Protein AF-A0A941GHP3-F1 (afdb_monomer_lite)

InterPro domains:
  IPR027379 Cardiolipin synthase N-terminal [PF13396] (54-96)

Foldseek 3Di:
DDDPPVPDVVVVVVVVVVVVVVVVVVVVVPDPPVVVVPPDPCVVVVVVVVVQVVLLVVLLVCLVPDPAWPDDSVVLNVQSVPVRSVSSVCCVVHGDDDD

Organism: Niallia circulans (NCBI:txid1397)

Structure (mmCIF, N/CA/C/O backbone):
data_AF-A0A941GHP3-F1
#
_entry.id   AF-A0A941GHP3-F1
#
loop_
_atom_site.group_PDB
_atom_site.id
_atom_site.type_symbol
_atom_site.label_atom_id
_atom_site.label_alt_id
_atom_site.label_comp_id
_atom_site.label_asym_id
_atom_site.label_entity_id
_atom_site.label_seq_id
_atom_site.pdbx_PDB_ins_code
_atom_site.Cartn_x
_atom_site.Cartn_y
_atom_site.Cartn_z
_atom_site.occupancy
_atom_site.B_iso_or_equiv
_atom_site.auth_seq_id
_atom_site.auth_comp_id
_atom_site.auth_asym_id
_atom_site.auth_atom_id
_atom_site.pdbx_PDB_model_num
ATOM 1 N N . MET A 1 1 ? 7.953 4.012 -81.368 1.00 46.25 1 MET A N 1
ATOM 2 C CA . MET A 1 1 ? 8.386 2.610 -81.192 1.00 46.25 1 MET A CA 1
ATOM 3 C C . MET A 1 1 ? 8.568 2.378 -79.697 1.00 46.25 1 MET A C 1
ATOM 5 O O . MET A 1 1 ? 9.535 2.867 -79.131 1.00 46.25 1 MET A O 1
ATOM 9 N N . GLY A 1 2 ? 7.553 1.822 -79.027 1.00 52.47 2 GLY A N 1
ATOM 10 C CA . GLY A 1 2 ? 7.521 1.700 -77.565 1.00 52.47 2 GLY A CA 1
ATOM 11 C C . GLY A 1 2 ? 8.450 0.588 -77.094 1.00 52.47 2 GLY A C 1
ATOM 12 O O . GLY A 1 2 ? 8.276 -0.565 -77.479 1.00 52.47 2 GLY A O 1
ATOM 13 N N . ILE A 1 3 ? 9.453 0.940 -76.298 1.00 59.16 3 ILE A N 1
ATOM 14 C CA . ILE A 1 3 ? 10.437 -0.013 -75.790 1.00 59.16 3 ILE A CA 1
ATOM 15 C C . ILE A 1 3 ? 9.782 -0.764 -74.628 1.00 59.16 3 ILE A C 1
ATOM 17 O O . ILE A 1 3 ? 9.569 -0.204 -73.555 1.00 59.16 3 ILE A O 1
ATOM 21 N N . ASN A 1 4 ? 9.400 -2.021 -74.859 1.00 57.59 4 ASN A N 1
ATOM 22 C CA . ASN A 1 4 ? 8.865 -2.902 -73.823 1.00 57.59 4 ASN A CA 1
ATOM 23 C C . ASN A 1 4 ? 10.008 -3.274 -72.861 1.00 57.59 4 ASN A C 1
ATOM 25 O O . ASN A 1 4 ? 10.757 -4.221 -73.088 1.00 57.59 4 ASN A O 1
ATOM 29 N N . PHE A 1 5 ? 10.173 -2.491 -71.793 1.00 58.03 5 PHE A N 1
ATOM 30 C CA . PHE A 1 5 ? 11.257 -2.636 -70.809 1.00 58.03 5 PHE A CA 1
ATOM 31 C C . PHE A 1 5 ? 11.139 -3.911 -69.939 1.00 58.03 5 PHE A C 1
ATOM 33 O O . PHE A 1 5 ? 12.050 -4.235 -69.179 1.00 58.03 5 PHE A O 1
ATOM 40 N N . SER A 1 6 ? 10.048 -4.673 -70.097 1.00 58.22 6 SER A N 1
ATOM 41 C CA . SER A 1 6 ? 9.737 -5.911 -69.365 1.00 58.22 6 SER A CA 1
ATOM 42 C C . SER A 1 6 ? 10.705 -7.078 -69.624 1.00 58.22 6 SER A C 1
ATOM 44 O O . SER A 1 6 ? 10.691 -8.036 -68.856 1.00 58.22 6 SER A O 1
ATOM 46 N N . SER A 1 7 ? 11.520 -7.033 -70.682 1.00 58.22 7 SER A N 1
ATOM 47 C CA . SER A 1 7 ? 12.347 -8.177 -71.114 1.00 58.22 7 SER A CA 1
ATOM 48 C C . SER A 1 7 ? 13.839 -8.026 -70.802 1.00 58.22 7 SER A C 1
ATOM 50 O O . SER A 1 7 ? 14.637 -8.868 -71.210 1.00 58.22 7 SER A O 1
ATOM 52 N N . THR A 1 8 ? 14.251 -6.943 -70.131 1.00 64.75 8 THR A N 1
ATOM 53 C CA . THR A 1 8 ? 15.677 -6.682 -69.891 1.00 64.75 8 THR A CA 1
ATOM 54 C C . THR A 1 8 ? 16.156 -7.360 -68.596 1.00 64.75 8 THR A C 1
ATOM 56 O O . THR A 1 8 ? 15.632 -7.068 -67.518 1.00 64.75 8 THR A O 1
ATOM 59 N N . PRO A 1 9 ? 17.174 -8.243 -68.645 1.00 71.31 9 PRO A N 1
ATOM 60 C CA . PRO A 1 9 ? 17.645 -8.998 -67.473 1.00 71.31 9 PRO A CA 1
ATOM 61 C C . PRO A 1 9 ? 18.188 -8.096 -66.350 1.00 71.31 9 PRO A C 1
ATOM 63 O O . PRO A 1 9 ? 18.182 -8.466 -65.178 1.00 71.31 9 PRO A O 1
ATOM 66 N N . PHE A 1 10 ? 18.599 -6.874 -66.692 1.00 78.62 10 PHE A N 1
ATOM 67 C CA . PHE A 1 10 ? 19.091 -5.876 -65.748 1.00 78.62 10 PHE A CA 1
ATOM 68 C C . PHE A 1 10 ? 18.010 -5.375 -64.772 1.00 78.62 10 PHE A C 1
ATOM 70 O O . PHE A 1 10 ? 18.292 -5.176 -63.590 1.00 78.62 10 PHE A O 1
ATOM 77 N N . TYR A 1 11 ? 16.757 -5.230 -65.224 1.00 76.88 11 TYR A N 1
ATOM 78 C CA . TYR A 1 11 ? 15.651 -4.814 -64.352 1.00 76.88 11 TYR A CA 1
ATOM 79 C C . TYR A 1 11 ? 15.359 -5.853 -63.262 1.00 76.88 11 TYR A C 1
ATOM 81 O O . TYR A 1 11 ? 15.047 -5.492 -62.124 1.00 76.88 11 TYR A O 1
ATOM 89 N N . TYR A 1 12 ? 15.524 -7.139 -63.587 1.00 79.56 12 TYR A N 1
ATOM 90 C CA . TYR A 1 12 ? 15.348 -8.236 -62.638 1.00 79.56 12 TYR A CA 1
ATOM 91 C C . TYR A 1 12 ? 16.402 -8.179 -61.524 1.00 79.56 12 TYR A C 1
ATOM 93 O O . TYR A 1 12 ? 16.079 -8.298 -60.347 1.00 79.56 12 TYR A O 1
ATOM 101 N N . LEU A 1 13 ? 17.661 -7.889 -61.867 1.00 83.44 13 LEU A N 1
ATOM 102 C CA . LEU A 1 13 ? 18.724 -7.704 -60.873 1.00 83.44 13 LEU A CA 1
ATOM 103 C C . LEU A 1 13 ? 18.448 -6.511 -59.948 1.00 83.44 13 LEU A C 1
ATOM 105 O O . LEU A 1 13 ? 18.619 -6.625 -58.734 1.00 83.44 13 LEU A O 1
ATOM 109 N N . LEU A 1 14 ? 17.965 -5.392 -60.495 1.00 83.62 14 LEU A N 1
ATOM 110 C CA . LEU A 1 14 ? 17.642 -4.200 -59.709 1.00 83.62 14 LEU A CA 1
ATOM 111 C C . LEU A 1 14 ? 16.454 -4.430 -58.760 1.00 83.62 14 LEU A C 1
ATOM 113 O O . LEU A 1 14 ? 16.490 -3.985 -57.612 1.00 83.62 14 LEU A O 1
ATOM 117 N N . THR A 1 15 ? 15.415 -5.140 -59.207 1.00 83.69 15 THR A N 1
ATOM 118 C CA . THR A 1 15 ? 14.250 -5.476 -58.371 1.00 83.69 15 THR A CA 1
ATOM 119 C C . THR A 1 15 ? 14.597 -6.488 -57.283 1.00 83.69 15 THR A C 1
ATOM 121 O O . THR A 1 15 ? 14.215 -6.271 -56.132 1.00 83.69 15 THR A O 1
ATOM 124 N N . ILE A 1 16 ? 15.375 -7.533 -57.589 1.00 84.25 16 ILE A N 1
ATOM 125 C CA . ILE A 1 16 ? 15.875 -8.487 -56.585 1.00 84.25 16 ILE A CA 1
ATOM 126 C C . ILE A 1 16 ? 16.783 -7.783 -55.565 1.00 84.25 16 ILE A C 1
ATOM 128 O O . ILE A 1 16 ? 16.624 -7.992 -54.361 1.00 84.25 16 ILE A O 1
ATOM 132 N N . TYR A 1 17 ? 17.666 -6.883 -56.010 1.00 86.56 17 TYR A N 1
ATOM 133 C CA . TYR A 1 17 ? 18.495 -6.063 -55.122 1.00 86.56 17 TYR A CA 1
ATOM 134 C C . TYR A 1 17 ? 17.647 -5.149 -54.222 1.00 86.56 17 TYR A C 1
ATOM 136 O O . TYR A 1 17 ? 17.843 -5.111 -53.005 1.00 86.56 17 TYR A O 1
ATOM 144 N N . TYR A 1 18 ? 16.656 -4.455 -54.791 1.00 85.81 18 TYR A N 1
ATOM 145 C CA . TYR A 1 18 ? 15.741 -3.590 -54.044 1.00 85.81 18 TYR A CA 1
ATOM 146 C C . TYR A 1 18 ? 14.920 -4.373 -53.003 1.00 85.81 18 TYR A C 1
ATOM 148 O O . TYR A 1 18 ? 14.766 -3.926 -51.862 1.00 85.81 18 TYR A O 1
ATOM 156 N N . LEU A 1 19 ? 14.429 -5.563 -53.361 1.00 84.75 19 LEU A N 1
ATOM 157 C CA . LEU A 1 19 ? 13.698 -6.458 -52.459 1.00 84.75 19 LEU A CA 1
ATOM 158 C C . LEU A 1 19 ? 14.592 -6.978 -51.326 1.00 84.75 19 LEU A C 1
ATOM 160 O O . LEU A 1 19 ? 14.173 -6.942 -50.167 1.00 84.75 19 LEU A O 1
ATOM 164 N N . ALA A 1 20 ? 15.831 -7.380 -51.625 1.00 81.75 20 ALA A N 1
ATOM 165 C CA . ALA A 1 20 ? 16.805 -7.813 -50.622 1.00 81.75 20 ALA A CA 1
ATOM 166 C C . ALA A 1 20 ? 17.167 -6.682 -49.638 1.00 81.75 20 ALA A C 1
ATOM 168 O O . ALA A 1 20 ? 17.199 -6.896 -48.421 1.00 81.75 20 ALA A O 1
ATOM 169 N N . ALA A 1 21 ? 17.350 -5.453 -50.135 1.00 82.06 21 ALA A N 1
ATOM 170 C CA . ALA A 1 21 ? 17.600 -4.275 -49.303 1.00 82.06 21 ALA A CA 1
ATOM 171 C C . ALA A 1 21 ? 16.402 -3.942 -48.390 1.00 82.06 21 ALA A C 1
ATOM 173 O O . ALA A 1 21 ? 16.572 -3.639 -47.203 1.00 82.06 21 ALA A O 1
ATOM 174 N N . LYS A 1 22 ? 15.173 -4.051 -48.911 1.00 78.19 22 LYS A N 1
ATOM 175 C CA . LYS A 1 22 ? 13.934 -3.824 -48.148 1.00 78.19 22 LYS A CA 1
ATOM 176 C C . LYS A 1 22 ? 13.687 -4.916 -47.098 1.00 78.19 22 LYS A C 1
ATOM 178 O O . LYS A 1 22 ? 13.218 -4.601 -46.003 1.00 78.19 22 LYS A O 1
ATOM 183 N N . ALA A 1 23 ? 14.043 -6.167 -47.393 1.00 71.00 23 ALA A N 1
ATOM 184 C CA . ALA A 1 23 ? 13.933 -7.293 -46.465 1.00 71.00 23 ALA A CA 1
ATOM 185 C C . ALA A 1 23 ? 14.873 -7.146 -45.253 1.00 71.00 23 ALA A C 1
ATOM 187 O O . ALA A 1 23 ? 14.422 -7.304 -44.116 1.00 71.00 23 ALA A O 1
ATOM 188 N N . LYS A 1 24 ? 16.133 -6.726 -45.462 1.00 68.31 24 LYS A N 1
ATOM 189 C CA . LYS A 1 24 ? 17.080 -6.416 -44.366 1.00 68.31 24 LYS A CA 1
ATOM 190 C C . LYS A 1 24 ? 16.543 -5.327 -43.432 1.00 68.31 24 LYS A C 1
ATOM 192 O O . LYS A 1 24 ? 16.613 -5.459 -42.213 1.00 68.31 24 LYS A O 1
ATOM 197 N N . LYS A 1 25 ? 15.958 -4.269 -44.005 1.00 63.06 25 LYS A N 1
ATOM 198 C CA . LYS A 1 25 ? 15.416 -3.131 -43.245 1.00 63.06 25 LYS A CA 1
ATOM 199 C C . LYS A 1 25 ? 14.183 -3.500 -42.412 1.00 63.06 25 LYS A C 1
ATOM 201 O O . LYS A 1 25 ? 13.944 -2.888 -41.378 1.00 63.06 25 LYS A O 1
ATOM 206 N N . LYS A 1 26 ? 13.407 -4.498 -42.849 1.00 63.97 26 LYS A N 1
ATOM 207 C CA . LYS A 1 26 ? 12.251 -5.019 -42.106 1.00 63.97 26 LYS A CA 1
ATOM 208 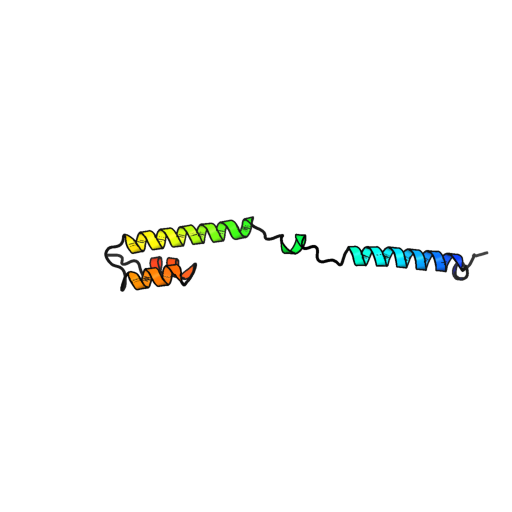C C . LYS A 1 26 ? 12.676 -5.909 -40.931 1.00 63.97 26 LYS A C 1
ATOM 210 O O . LYS A 1 26 ? 12.052 -5.821 -39.882 1.00 63.97 26 LYS A O 1
ATOM 215 N N . SER A 1 27 ? 13.754 -6.686 -41.077 1.00 64.12 27 SER A N 1
ATOM 216 C CA . SER A 1 27 ? 14.325 -7.489 -39.982 1.00 64.12 27 SER A CA 1
ATOM 217 C C . SER A 1 27 ? 14.913 -6.613 -38.871 1.00 64.12 27 SER A C 1
ATOM 219 O O . SER A 1 27 ? 14.671 -6.884 -37.706 1.00 64.12 27 SER A O 1
ATOM 221 N N . ALA A 1 28 ? 15.580 -5.508 -39.224 1.00 63.41 28 ALA A N 1
ATOM 222 C CA . ALA A 1 28 ? 16.104 -4.534 -38.256 1.00 63.41 28 ALA A CA 1
ATOM 223 C C . ALA A 1 28 ? 15.018 -3.670 -37.575 1.00 63.41 28 ALA A C 1
ATOM 225 O O . ALA A 1 28 ? 15.319 -2.886 -36.686 1.00 63.41 28 ALA A O 1
ATOM 226 N N . LYS A 1 29 ? 13.757 -3.770 -38.022 1.00 64.12 29 LYS A N 1
ATOM 227 C CA . LYS A 1 29 ? 12.602 -3.067 -37.438 1.00 64.12 29 LYS A CA 1
ATOM 228 C C . LYS A 1 29 ? 11.668 -4.016 -36.668 1.00 64.12 29 LYS A 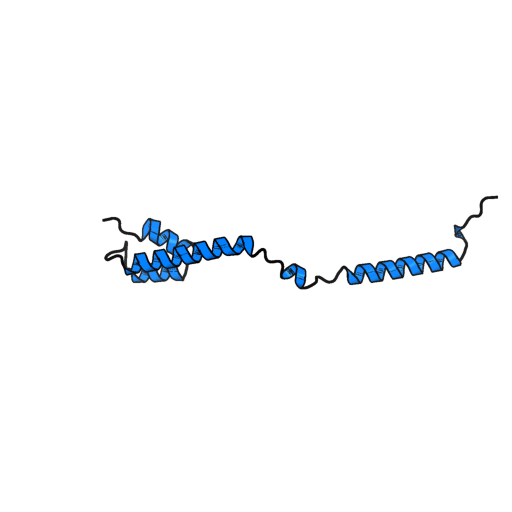C 1
ATOM 230 O O . LYS A 1 29 ? 10.665 -3.572 -36.127 1.00 64.12 29 LYS A O 1
ATOM 235 N N . GLY A 1 30 ? 11.960 -5.319 -36.682 1.00 63.97 30 GLY A N 1
ATOM 236 C CA . GLY A 1 30 ? 11.166 -6.375 -36.049 1.00 63.97 30 GLY A CA 1
ATOM 237 C C . GLY A 1 30 ? 11.796 -6.940 -34.778 1.00 63.97 30 GLY A C 1
ATOM 238 O O . GLY A 1 30 ? 11.384 -8.003 -34.328 1.00 63.97 30 GLY A O 1
ATOM 239 N N . GLU A 1 31 ? 12.798 -6.268 -34.221 1.00 61.31 31 GLU A N 1
ATOM 240 C CA . GLU A 1 31 ? 13.298 -6.565 -32.885 1.00 61.31 31 GLU A CA 1
ATOM 241 C C . GLU A 1 31 ? 12.460 -5.742 -31.910 1.00 61.31 31 GLU A C 1
ATOM 243 O O . GLU A 1 31 ? 12.401 -4.520 -32.017 1.00 61.31 31 GLU A O 1
ATOM 248 N N . ILE A 1 32 ? 11.755 -6.413 -31.000 1.00 66.31 32 ILE A N 1
ATOM 249 C CA . ILE A 1 32 ? 11.132 -5.756 -29.852 1.00 66.31 32 ILE A CA 1
ATOM 250 C C . ILE A 1 32 ? 12.303 -5.258 -29.005 1.00 66.31 32 ILE A C 1
ATOM 252 O O . ILE A 1 32 ? 12.882 -6.014 -28.223 1.00 66.31 32 ILE A O 1
ATOM 256 N N . THR A 1 33 ? 12.730 -4.022 -29.247 1.00 72.56 33 THR A N 1
ATOM 257 C CA . THR A 1 33 ? 13.817 -3.399 -28.504 1.00 72.56 33 THR A CA 1
ATOM 258 C C . THR A 1 33 ? 13.370 -3.305 -27.050 1.00 72.56 33 THR A C 1
ATOM 260 O O . THR A 1 33 ? 12.264 -2.845 -26.764 1.00 72.56 33 THR A O 1
ATOM 263 N N . LEU A 1 34 ? 14.210 -3.756 -26.119 1.00 66.44 34 LEU A N 1
ATOM 264 C CA . LEU A 1 34 ? 13.913 -3.829 -24.682 1.00 66.44 34 LEU A CA 1
ATOM 265 C C . LEU A 1 34 ? 13.475 -2.460 -24.114 1.00 66.44 34 LEU A C 1
ATOM 267 O O . LEU A 1 34 ? 12.769 -2.390 -23.111 1.00 66.44 34 LEU A O 1
ATOM 271 N N . GLU A 1 35 ? 13.836 -1.389 -24.820 1.00 67.56 35 GLU A N 1
ATOM 272 C CA . GLU A 1 35 ? 13.451 0.003 -24.586 1.00 67.56 35 GLU A CA 1
ATOM 273 C C . GLU A 1 35 ? 11.927 0.244 -24.630 1.00 67.56 35 GLU A C 1
ATOM 275 O O . GLU A 1 35 ? 11.428 1.090 -23.891 1.00 67.56 35 GLU A O 1
ATOM 280 N N . GLU A 1 36 ? 11.160 -0.485 -25.458 1.00 64.81 36 GLU A N 1
ATOM 281 C CA . GLU A 1 36 ? 9.695 -0.315 -25.536 1.00 64.81 36 GLU A CA 1
ATOM 282 C C . GLU A 1 36 ? 8.970 -0.977 -24.356 1.00 64.81 36 GLU A C 1
ATOM 284 O O . GLU A 1 36 ? 7.953 -0.468 -23.886 1.00 64.81 36 GLU A O 1
ATOM 289 N N . LEU A 1 37 ? 9.518 -2.074 -23.822 1.00 67.44 37 LEU A N 1
ATOM 290 C CA . LEU A 1 37 ? 8.973 -2.750 -22.638 1.00 67.44 37 LEU A CA 1
ATOM 291 C C . LEU A 1 37 ? 9.250 -1.967 -21.347 1.00 67.44 37 LEU A C 1
ATOM 293 O O . LEU A 1 37 ? 8.488 -2.064 -20.386 1.00 67.44 37 LEU A O 1
ATOM 297 N N . LEU A 1 38 ? 10.328 -1.180 -21.327 1.00 71.50 38 LEU A N 1
ATOM 298 C CA . LEU A 1 38 ? 10.720 -0.350 -20.187 1.00 71.50 38 LEU A CA 1
ATOM 299 C C . LEU A 1 38 ? 10.066 1.036 -20.184 1.00 71.50 38 LEU A C 1
ATOM 301 O O . LEU A 1 38 ? 10.249 1.782 -19.220 1.00 71.50 38 LEU A O 1
ATOM 305 N N . HIS A 1 39 ? 9.255 1.371 -21.193 1.00 75.75 39 HIS A N 1
ATOM 306 C CA . HIS A 1 39 ? 8.473 2.608 -21.219 1.00 75.75 39 HIS A CA 1
ATOM 307 C C . HIS A 1 39 ? 7.253 2.514 -20.283 1.00 75.75 39 HIS A C 1
ATOM 309 O O . HIS A 1 39 ? 6.094 2.674 -20.667 1.00 75.75 39 HIS A O 1
ATOM 315 N N . VAL A 1 40 ? 7.517 2.252 -19.006 1.00 80.25 40 VAL A N 1
ATOM 316 C CA . VAL A 1 40 ? 6.532 2.352 -17.939 1.00 80.25 40 VAL A CA 1
ATOM 317 C C . VAL A 1 40 ? 6.320 3.833 -17.637 1.00 80.25 40 VAL A C 1
ATOM 319 O O . VAL A 1 40 ? 7.243 4.550 -17.254 1.00 80.25 40 VAL A O 1
ATOM 322 N N . ASN A 1 41 ? 5.081 4.296 -17.795 1.00 83.69 41 ASN A N 1
ATOM 323 C CA . ASN A 1 41 ? 4.686 5.678 -17.530 1.00 83.69 41 ASN A CA 1
ATOM 324 C C . ASN A 1 41 ? 4.711 5.967 -16.022 1.00 83.69 41 ASN A C 1
ATOM 326 O O . ASN A 1 41 ? 3.683 5.923 -15.340 1.00 83.69 41 ASN A O 1
ATOM 330 N N . TRP A 1 42 ? 5.896 6.275 -15.492 1.00 87.44 42 TRP A N 1
ATOM 331 C CA . TRP A 1 42 ? 6.109 6.524 -14.064 1.00 87.44 42 TRP A CA 1
ATOM 332 C C . TRP A 1 42 ? 5.235 7.663 -13.527 1.00 87.44 42 TRP A C 1
ATOM 334 O O . TRP A 1 42 ? 4.796 7.612 -12.382 1.00 87.44 42 TRP A O 1
ATOM 344 N N . SER A 1 43 ? 4.895 8.643 -14.372 1.00 89.81 43 SER A N 1
ATOM 345 C CA . SER A 1 43 ? 3.974 9.738 -14.042 1.00 89.81 43 SER A CA 1
ATOM 346 C C . SER A 1 43 ? 2.563 9.276 -13.659 1.00 89.81 43 SER A C 1
ATOM 348 O O . SER A 1 43 ? 1.898 9.972 -12.899 1.00 89.81 43 SER A O 1
ATOM 350 N N . LEU A 1 44 ? 2.102 8.116 -14.143 1.00 88.44 44 LEU A N 1
ATOM 351 C CA . LEU A 1 44 ? 0.790 7.556 -13.788 1.00 88.44 44 LEU A CA 1
ATOM 352 C C . LEU A 1 44 ? 0.850 6.689 -12.524 1.00 88.44 44 LEU A C 1
ATOM 354 O O . LEU A 1 44 ? -0.084 6.684 -11.726 1.00 88.44 44 LEU A O 1
ATOM 358 N N . ILE A 1 45 ? 1.954 5.969 -12.321 1.00 90.88 45 ILE A N 1
ATOM 359 C CA . ILE A 1 45 ? 2.108 5.018 -11.210 1.00 90.88 45 ILE A CA 1
ATOM 360 C C . ILE A 1 45 ? 2.541 5.723 -9.922 1.00 90.88 45 ILE A C 1
ATOM 362 O O . ILE A 1 45 ? 2.063 5.382 -8.841 1.00 90.88 45 ILE A O 1
ATOM 366 N N . ALA A 1 46 ? 3.404 6.737 -10.025 1.00 92.00 46 ALA A N 1
ATOM 367 C CA . ALA A 1 46 ? 3.877 7.516 -8.886 1.00 92.00 46 ALA A CA 1
ATOM 368 C C . ALA A 1 46 ? 2.741 8.038 -7.979 1.00 92.00 46 ALA A C 1
ATOM 370 O O . ALA A 1 46 ? 2.803 7.768 -6.779 1.00 92.00 46 ALA A O 1
ATOM 371 N N . PRO A 1 47 ? 1.684 8.714 -8.480 1.00 92.69 47 PRO A N 1
ATOM 372 C CA . PRO A 1 47 ? 0.617 9.219 -7.614 1.00 92.69 47 PRO A CA 1
ATOM 373 C C . PRO A 1 47 ? -0.169 8.102 -6.918 1.00 92.69 47 PRO A C 1
ATOM 375 O O . PRO A 1 47 ? -0.522 8.256 -5.750 1.00 92.69 47 PRO A O 1
ATOM 378 N N . ILE A 1 48 ? -0.401 6.964 -7.587 1.00 93.00 48 ILE A N 1
ATOM 379 C CA . ILE A 1 48 ? -1.107 5.822 -6.988 1.00 93.00 48 ILE A CA 1
ATOM 380 C C . ILE A 1 48 ? -0.296 5.221 -5.836 1.00 93.00 48 ILE A C 1
ATOM 382 O O . ILE A 1 48 ? -0.849 4.926 -4.776 1.00 93.00 48 ILE A O 1
ATOM 386 N N . LEU A 1 49 ? 1.024 5.094 -6.015 1.00 93.12 49 LEU A N 1
ATOM 387 C CA . LEU A 1 49 ? 1.918 4.587 -4.979 1.00 93.12 49 LEU A CA 1
ATOM 388 C C . LEU A 1 49 ? 2.000 5.564 -3.810 1.00 93.12 49 LEU A C 1
ATOM 390 O O . LEU A 1 49 ? 1.851 5.148 -2.665 1.00 93.12 49 LEU A O 1
ATOM 394 N N . ILE A 1 50 ? 2.178 6.858 -4.080 1.00 95.38 50 ILE A N 1
ATOM 395 C CA . ILE A 1 50 ? 2.232 7.893 -3.040 1.00 95.38 50 ILE A CA 1
ATOM 396 C C . ILE A 1 50 ? 0.941 7.892 -2.216 1.00 95.38 50 ILE A C 1
ATOM 398 O O . ILE A 1 50 ? 1.005 7.869 -0.986 1.00 95.38 50 ILE A O 1
ATOM 402 N N . LEU A 1 51 ? -0.223 7.849 -2.871 1.00 94.44 51 LEU A N 1
ATOM 403 C CA . LEU A 1 51 ? -1.513 7.767 -2.189 1.00 94.44 51 LEU A CA 1
ATOM 404 C C . LEU A 1 51 ? -1.603 6.504 -1.324 1.00 94.44 51 LEU A C 1
ATOM 406 O O . LEU A 1 51 ? -1.990 6.592 -0.160 1.00 94.44 51 LEU A O 1
ATOM 410 N N . GLN A 1 52 ? -1.195 5.353 -1.863 1.00 94.00 52 GLN A N 1
ATOM 411 C CA . GLN A 1 52 ? -1.188 4.088 -1.132 1.00 94.00 52 GLN A CA 1
ATOM 412 C C . GLN A 1 52 ? -0.294 4.144 0.113 1.00 94.00 52 GLN A C 1
ATOM 414 O O . GLN A 1 52 ? -0.705 3.712 1.193 1.00 94.00 52 GLN A O 1
ATOM 419 N N . PHE A 1 53 ? 0.914 4.696 -0.007 1.00 94.94 53 PHE A N 1
ATOM 420 C CA . PHE A 1 53 ? 1.836 4.844 1.117 1.00 94.94 53 PHE A CA 1
ATOM 421 C C . PHE A 1 53 ? 1.279 5.786 2.184 1.00 94.94 53 PHE A C 1
ATOM 423 O O . PHE A 1 53 ? 1.258 5.423 3.361 1.00 94.94 53 PHE A O 1
ATOM 430 N N . ILE A 1 54 ? 0.773 6.959 1.791 1.00 96.00 54 ILE A N 1
ATOM 431 C CA . ILE A 1 54 ? 0.179 7.923 2.728 1.00 96.00 54 ILE A CA 1
ATOM 432 C C . ILE A 1 54 ? -1.013 7.291 3.450 1.00 96.00 54 ILE A C 1
ATOM 434 O O . ILE A 1 54 ? -1.113 7.384 4.675 1.00 96.00 54 ILE A O 1
ATOM 438 N N . LEU A 1 55 ? -1.898 6.610 2.724 1.00 94.88 55 LEU A N 1
ATOM 439 C CA . LEU A 1 55 ? -3.086 6.000 3.311 1.00 94.88 55 LEU A CA 1
ATOM 440 C C . LEU A 1 55 ? -2.722 4.866 4.277 1.00 94.88 55 LEU A C 1
ATOM 442 O O . LEU A 1 55 ? -3.269 4.792 5.374 1.00 94.88 55 LEU A O 1
ATOM 446 N N . THR A 1 56 ? -1.748 4.032 3.915 1.00 95.62 56 THR A N 1
ATOM 447 C CA . THR A 1 56 ? -1.269 2.937 4.771 1.00 95.62 56 THR A CA 1
ATOM 448 C C . THR A 1 56 ? -0.616 3.467 6.044 1.00 95.62 56 THR A C 1
ATOM 450 O O . THR A 1 56 ? -0.962 3.028 7.140 1.00 95.62 56 THR A O 1
ATOM 453 N N . ILE A 1 57 ? 0.288 4.445 5.927 1.00 96.44 57 ILE A N 1
ATOM 454 C CA . ILE A 1 57 ? 0.982 5.037 7.078 1.00 96.44 57 ILE A CA 1
ATOM 455 C C . ILE A 1 57 ? -0.018 5.733 8.003 1.00 96.44 57 ILE A C 1
ATOM 457 O O . ILE A 1 57 ? 0.002 5.512 9.214 1.00 96.44 57 ILE A O 1
ATOM 461 N N . THR A 1 58 ? -0.921 6.546 7.453 1.00 95.50 58 THR A N 1
ATOM 462 C CA . THR A 1 58 ? -1.924 7.258 8.258 1.00 95.50 58 THR A CA 1
ATOM 463 C C . THR A 1 58 ? -2.896 6.296 8.940 1.00 95.50 58 THR A C 1
ATOM 465 O O . THR A 1 58 ? -3.183 6.487 10.123 1.00 95.50 58 THR A O 1
ATOM 468 N N . ALA A 1 59 ? -3.348 5.238 8.256 1.00 94.62 59 ALA A N 1
ATOM 469 C CA . ALA A 1 59 ? -4.184 4.194 8.850 1.00 94.62 59 ALA A CA 1
ATOM 470 C C . ALA A 1 59 ? -3.455 3.462 9.978 1.00 94.62 59 ALA A C 1
ATOM 472 O O . ALA A 1 59 ? -4.024 3.267 11.049 1.00 94.62 59 ALA A O 1
ATOM 473 N N . LEU A 1 60 ? -2.184 3.104 9.779 1.00 94.56 60 LEU A N 1
ATOM 474 C CA . LEU A 1 60 ? -1.397 2.388 10.778 1.00 94.56 60 LEU A CA 1
ATOM 475 C C . LEU A 1 60 ? -1.141 3.249 12.023 1.00 94.56 60 LEU A C 1
ATOM 477 O O . LEU A 1 60 ? -1.384 2.797 13.142 1.00 94.56 60 LEU A O 1
ATOM 481 N N . ILE A 1 61 ? -0.724 4.508 11.838 1.00 94.69 61 ILE A N 1
ATOM 482 C CA . ILE A 1 61 ? -0.538 5.465 12.940 1.00 94.69 61 ILE A CA 1
ATOM 483 C C . ILE A 1 61 ? -1.858 5.676 13.681 1.00 94.69 61 ILE A C 1
ATOM 485 O O . ILE A 1 61 ? -1.884 5.630 14.912 1.00 94.69 61 ILE A O 1
ATOM 489 N N . SER A 1 62 ? -2.957 5.883 12.948 1.00 92.75 62 SER A N 1
ATOM 490 C CA . SER A 1 62 ? -4.288 6.026 13.539 1.00 92.75 62 SER A CA 1
ATOM 491 C C . SER A 1 62 ? -4.661 4.783 14.349 1.00 92.75 62 SER A C 1
ATOM 493 O O . SER A 1 62 ? -5.056 4.916 15.503 1.00 92.75 62 SER A O 1
ATOM 495 N N . CYS A 1 63 ? -4.459 3.582 13.801 1.00 92.56 63 CYS A N 1
ATOM 496 C CA . CYS A 1 63 ? -4.797 2.315 14.449 1.00 92.56 63 CYS A CA 1
ATOM 497 C C . CYS A 1 63 ? -4.020 2.095 15.751 1.00 92.56 63 CYS A C 1
ATOM 499 O O . CYS A 1 63 ? -4.591 1.634 16.738 1.00 92.56 63 CYS A O 1
ATOM 501 N N . ILE A 1 64 ? -2.729 2.435 15.771 1.00 90.88 64 ILE A N 1
ATOM 502 C CA . ILE A 1 64 ? -1.881 2.297 16.963 1.00 90.88 64 ILE A CA 1
ATOM 503 C C . ILE A 1 64 ? -2.265 3.335 18.023 1.00 90.88 64 ILE A C 1
ATOM 505 O O . ILE A 1 64 ? -2.358 3.011 19.208 1.00 90.88 64 ILE A O 1
ATOM 509 N N . LYS A 1 65 ? -2.501 4.582 17.602 1.00 89.81 65 LYS A N 1
ATOM 510 C CA . LYS A 1 65 ? -2.827 5.698 18.498 1.00 89.81 65 LYS A CA 1
ATOM 511 C C . LYS A 1 65 ? -4.222 5.575 19.110 1.00 89.81 65 LYS A C 1
ATOM 513 O O . LYS A 1 65 ? -4.459 6.095 20.198 1.00 89.81 65 LYS A O 1
ATOM 518 N N . GLN A 1 66 ? -5.157 4.925 18.426 1.00 85.25 66 GLN A N 1
ATOM 519 C CA . GLN A 1 66 ? -6.528 4.826 18.902 1.00 85.25 66 GLN A CA 1
ATOM 520 C C . GLN A 1 66 ? -6.642 3.805 20.035 1.00 85.25 66 GLN A C 1
ATOM 522 O O . GLN A 1 66 ? -6.155 2.682 19.925 1.00 85.25 66 GLN A O 1
ATOM 527 N N . GLY A 1 67 ? -7.263 4.213 21.146 1.00 77.25 67 GLY A N 1
ATOM 528 C CA . GLY A 1 67 ? -7.424 3.392 22.351 1.00 77.25 67 GLY A CA 1
ATOM 529 C C . GLY A 1 67 ? -8.281 2.151 22.114 1.00 77.25 67 GLY A C 1
ATOM 530 O O . GLY A 1 67 ? -7.861 1.062 22.492 1.00 77.25 67 GLY A O 1
ATOM 531 N N . ASP A 1 68 ? -9.381 2.315 21.377 1.00 80.25 68 ASP A N 1
ATOM 532 C CA . ASP A 1 68 ? -10.320 1.257 21.012 1.00 80.25 68 ASP A CA 1
ATOM 533 C C . ASP A 1 68 ? -10.617 1.289 19.510 1.00 80.25 68 ASP A C 1
ATOM 535 O O . ASP A 1 68 ? -10.890 2.344 18.932 1.00 80.25 68 ASP A O 1
ATOM 539 N N . THR A 1 69 ? -10.594 0.116 18.885 1.00 88.69 69 THR A N 1
AT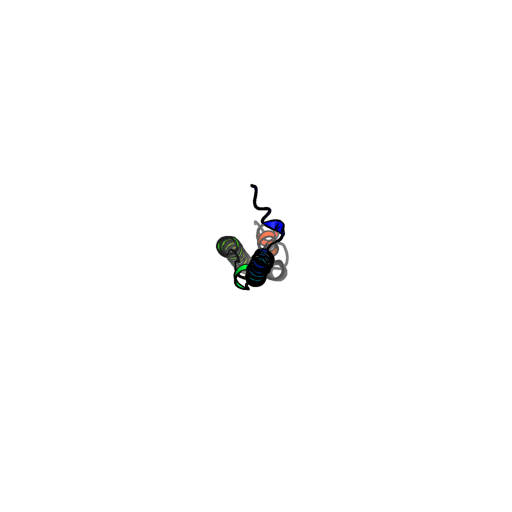OM 540 C CA . THR A 1 69 ? -11.021 -0.110 17.497 1.00 88.69 69 THR A CA 1
ATOM 541 C C . THR A 1 69 ? -12.258 -1.002 17.480 1.00 88.69 69 THR A C 1
ATOM 543 O O . THR A 1 69 ? -12.550 -1.680 18.468 1.00 88.69 69 THR A O 1
ATOM 546 N N . ASN A 1 70 ? -12.998 -1.031 16.371 1.00 88.06 70 ASN A N 1
ATOM 547 C CA . ASN A 1 70 ? -14.101 -1.982 16.205 1.00 88.06 70 ASN A CA 1
ATOM 548 C C . ASN A 1 70 ? -13.538 -3.403 16.032 1.00 88.06 70 ASN A C 1
ATOM 550 O O . ASN A 1 70 ? -13.247 -3.839 14.921 1.00 88.06 70 ASN A O 1
ATOM 554 N N . GLY A 1 71 ? -13.313 -4.095 17.152 1.00 87.94 71 GLY A N 1
ATOM 555 C CA . GLY A 1 71 ? -12.615 -5.381 17.222 1.00 87.94 71 GLY A CA 1
ATOM 556 C C . GLY A 1 71 ? -11.160 -5.259 17.709 1.00 87.94 71 GLY A C 1
ATOM 557 O O 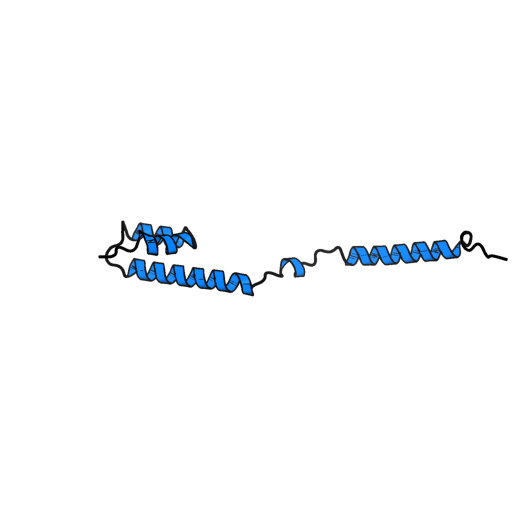. GLY A 1 71 ? -10.703 -4.163 18.049 1.00 87.94 71 GLY A O 1
ATOM 558 N N . PRO A 1 72 ? -10.411 -6.376 17.769 1.00 89.88 72 PRO A N 1
ATOM 559 C CA . PRO A 1 72 ? -9.046 -6.392 18.292 1.00 89.88 72 PRO A CA 1
ATOM 560 C C . PRO A 1 72 ? -8.084 -5.605 17.390 1.00 89.88 72 PRO A C 1
ATOM 562 O O . PRO A 1 72 ? -8.004 -5.859 16.190 1.00 89.88 72 PRO A O 1
ATOM 565 N N . LYS A 1 73 ? -7.290 -4.690 17.968 1.00 88.88 73 LYS A N 1
ATOM 566 C CA . LYS A 1 73 ? -6.342 -3.842 17.209 1.00 88.88 73 LYS A CA 1
ATOM 567 C C . LYS A 1 73 ? -5.390 -4.636 16.321 1.00 88.88 73 LYS A C 1
ATOM 569 O O . LYS A 1 73 ? -5.087 -4.219 15.210 1.00 88.88 73 LYS A O 1
ATOM 574 N N . TRP A 1 74 ? -4.918 -5.781 16.812 1.00 91.81 74 TRP A N 1
ATOM 575 C CA . TRP A 1 74 ? -3.959 -6.608 16.082 1.00 91.81 74 TRP A CA 1
ATOM 576 C C . TRP A 1 74 ? -4.529 -7.138 14.758 1.00 91.81 74 TRP A C 1
ATOM 578 O O . TRP A 1 74 ? -3.810 -7.202 13.765 1.00 91.81 74 TRP A O 1
ATOM 588 N N . LEU A 1 75 ? -5.838 -7.414 14.711 1.00 93.56 75 LEU A N 1
ATOM 589 C CA . LEU A 1 75 ? -6.525 -7.814 13.483 1.00 93.56 75 LEU A CA 1
ATOM 590 C C . LEU A 1 75 ? -6.509 -6.681 12.453 1.00 93.56 75 LEU A C 1
ATOM 592 O O . LEU A 1 75 ? -6.208 -6.923 11.289 1.00 93.56 75 LEU A O 1
ATOM 596 N N . TRP A 1 76 ? -6.762 -5.439 12.873 1.00 94.06 76 TRP A N 1
ATOM 597 C CA . TRP A 1 76 ? -6.727 -4.287 11.968 1.00 94.06 76 TRP A CA 1
ATOM 598 C C . TRP A 1 76 ? -5.335 -4.027 11.396 1.00 94.06 76 TRP A C 1
ATOM 600 O O . TRP A 1 76 ? -5.216 -3.778 10.199 1.00 94.06 76 TRP A O 1
ATOM 610 N N . ILE A 1 77 ? -4.284 -4.154 12.210 1.00 93.00 77 ILE A N 1
ATOM 611 C CA . ILE A 1 77 ? -2.896 -4.041 11.735 1.00 93.00 77 ILE A CA 1
ATOM 612 C C . ILE A 1 77 ? -2.617 -5.091 10.649 1.00 93.00 77 ILE A C 1
ATOM 614 O O . ILE A 1 77 ? -2.062 -4.753 9.603 1.00 93.00 77 ILE A O 1
ATOM 618 N N . LEU A 1 78 ? -3.056 -6.338 10.855 1.00 93.88 78 LEU A N 1
ATOM 619 C CA . LEU A 1 78 ? -2.916 -7.403 9.863 1.00 93.88 78 LEU A CA 1
ATOM 620 C C . LEU A 1 78 ? -3.659 -7.055 8.560 1.00 93.88 78 LEU A C 1
ATOM 622 O O . LEU A 1 78 ? -3.077 -7.128 7.483 1.00 93.88 78 LEU A O 1
ATOM 626 N N . LEU A 1 79 ? -4.914 -6.603 8.632 1.00 94.25 79 LEU A N 1
ATOM 627 C CA . LEU A 1 79 ? -5.678 -6.228 7.434 1.00 94.25 79 LEU A CA 1
ATOM 628 C C . LEU A 1 79 ? -5.020 -5.079 6.653 1.00 94.25 79 LEU A C 1
ATOM 630 O O . LEU A 1 79 ? -4.946 -5.137 5.426 1.00 94.25 79 LEU A O 1
ATOM 634 N N . ILE A 1 80 ? -4.515 -4.059 7.352 1.00 93.69 80 ILE A N 1
ATOM 635 C CA . ILE A 1 80 ? -3.834 -2.904 6.748 1.00 93.69 80 ILE A CA 1
ATOM 636 C C . ILE A 1 80 ? -2.578 -3.339 5.976 1.00 93.69 80 ILE A C 1
ATOM 638 O O . ILE A 1 80 ? -2.333 -2.833 4.885 1.00 93.69 80 ILE A O 1
ATOM 642 N N . LEU A 1 81 ? -1.804 -4.288 6.510 1.00 92.12 81 LEU A N 1
ATOM 643 C CA . LEU A 1 81 ? -0.573 -4.776 5.879 1.00 92.12 81 LEU A CA 1
ATOM 644 C C . LEU A 1 81 ? -0.820 -5.786 4.748 1.00 92.12 81 LEU A C 1
ATOM 646 O O . LEU A 1 81 ? -0.096 -5.767 3.754 1.00 92.12 81 LEU A O 1
ATOM 650 N N . PHE A 1 82 ? -1.825 -6.656 4.874 1.00 93.38 82 PHE A N 1
ATOM 651 C CA . PHE A 1 82 ? -2.030 -7.770 3.940 1.00 93.38 82 PHE A CA 1
ATOM 652 C C . PHE A 1 82 ? -3.002 -7.466 2.788 1.00 93.38 82 PHE A C 1
ATOM 654 O O . PHE A 1 82 ? -2.950 -8.156 1.773 1.00 93.38 82 PHE A O 1
ATOM 661 N N . ILE A 1 83 ? -3.866 -6.447 2.898 1.00 93.62 83 ILE A N 1
ATOM 662 C CA . ILE A 1 83 ? -4.921 -6.163 1.898 1.00 93.62 83 ILE A CA 1
ATOM 663 C C . ILE A 1 83 ? -4.664 -4.856 1.110 1.00 93.62 83 ILE A C 1
ATOM 665 O O . ILE A 1 83 ? -5.592 -4.193 0.645 1.00 93.62 83 ILE A O 1
ATOM 669 N N . SER A 1 84 ? -3.396 -4.470 0.932 1.00 92.75 84 SER A N 1
ATOM 670 C CA . SER A 1 84 ? -2.950 -3.330 0.100 1.00 92.75 84 SER A CA 1
ATOM 671 C C . SER A 1 84 ? -3.785 -2.048 0.290 1.00 92.75 84 SER A C 1
ATOM 673 O O . SER A 1 84 ? -3.781 -1.503 1.385 1.00 92.75 84 SER A O 1
ATOM 675 N N . LEU A 1 85 ? -4.465 -1.527 -0.744 1.00 91.75 85 LEU A N 1
ATOM 676 C CA . LEU A 1 85 ? -5.308 -0.320 -0.655 1.00 91.75 85 LEU A CA 1
ATOM 677 C C . LEU A 1 85 ? -6.565 -0.547 0.192 1.00 91.75 85 LEU A C 1
ATOM 679 O O . LEU A 1 85 ? -7.006 0.354 0.900 1.00 91.75 85 LEU A O 1
ATOM 683 N N . PHE A 1 86 ? -7.143 -1.747 0.147 1.00 94.56 86 PHE A N 1
ATOM 684 C CA . PHE A 1 86 ? -8.416 -2.028 0.807 1.00 94.56 86 PHE A CA 1
ATOM 685 C C . PHE A 1 86 ? -8.288 -2.098 2.329 1.00 94.56 86 PHE A C 1
ATOM 687 O O . PHE A 1 86 ? -9.209 -1.678 3.020 1.00 94.56 86 PHE A O 1
ATOM 694 N N . GLY A 1 87 ? -7.160 -2.572 2.864 1.00 94.44 87 GLY A N 1
ATOM 695 C CA . GLY A 1 87 ? -6.926 -2.658 4.311 1.00 94.44 87 GLY A CA 1
ATOM 696 C C . GLY A 1 87 ? -7.038 -1.304 5.037 1.00 94.44 87 GLY A C 1
ATOM 697 O O . GLY A 1 87 ? -7.887 -1.160 5.921 1.00 94.44 87 GLY A O 1
ATOM 698 N N . PRO A 1 88 ? -6.240 -0.288 4.650 1.00 95.25 88 PRO A N 1
ATOM 699 C CA . PRO A 1 88 ? -6.333 1.079 5.158 1.00 95.25 88 PRO A CA 1
ATOM 700 C C . PRO A 1 88 ? -7.728 1.694 4.992 1.00 95.25 88 PRO A C 1
ATOM 702 O O . PRO A 1 88 ? -8.252 2.286 5.935 1.00 95.25 88 PRO A O 1
ATOM 705 N N . ILE A 1 89 ? -8.352 1.525 3.818 1.00 95.06 89 ILE A N 1
ATOM 706 C CA . ILE A 1 89 ? -9.705 2.035 3.539 1.00 95.06 89 ILE A CA 1
ATOM 707 C C . ILE A 1 89 ? -10.712 1.417 4.514 1.00 95.06 89 ILE A C 1
ATOM 709 O O . ILE A 1 89 ? -11.483 2.136 5.146 1.00 95.06 89 ILE A O 1
ATOM 713 N N . LEU A 1 90 ? -10.682 0.093 4.682 1.00 94.31 90 LEU A N 1
ATOM 714 C CA . LEU A 1 90 ? -11.602 -0.625 5.558 1.00 94.31 90 LEU A CA 1
ATOM 715 C 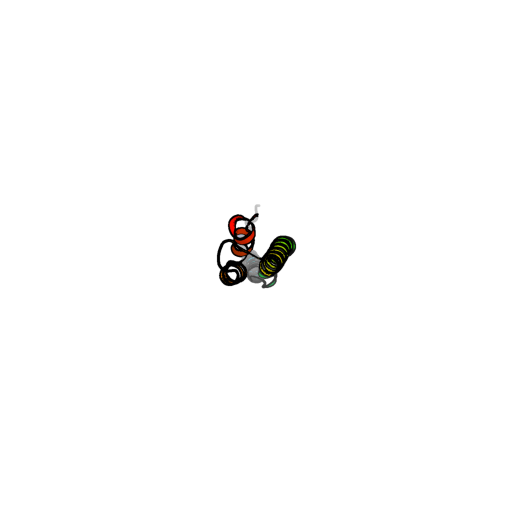C . LEU A 1 90 ? -11.404 -0.240 7.029 1.00 94.31 90 LEU A C 1
ATOM 717 O O . LEU A 1 90 ? -12.383 -0.105 7.762 1.00 94.31 90 LEU A O 1
ATOM 721 N N . TYR A 1 91 ? -10.162 0.004 7.457 1.00 93.62 91 TYR A N 1
ATOM 722 C CA . TYR A 1 91 ? -9.889 0.538 8.791 1.00 93.62 91 TYR A CA 1
ATOM 723 C C . TYR A 1 91 ? -10.527 1.921 8.990 1.00 93.62 91 TYR A C 1
ATOM 725 O O . TYR A 1 91 ? -11.166 2.151 10.015 1.00 93.62 91 TYR A O 1
ATOM 733 N N . PHE A 1 92 ? -10.415 2.833 8.021 1.00 92.44 92 PHE A N 1
ATOM 734 C CA . PHE A 1 92 ? -11.026 4.158 8.152 1.00 92.44 92 PHE A CA 1
ATOM 735 C C . PHE A 1 92 ? -12.558 4.127 8.117 1.00 92.44 92 PHE A C 1
ATOM 737 O O . PHE A 1 92 ? -13.179 4.908 8.836 1.00 92.44 92 PHE A O 1
ATOM 744 N N . VAL A 1 93 ? -13.159 3.243 7.312 1.00 92.38 93 VAL A N 1
ATOM 745 C CA . VAL A 1 93 ? -14.624 3.137 7.190 1.00 92.38 93 VAL A CA 1
ATOM 746 C C . VAL A 1 93 ? -15.244 2.379 8.366 1.00 92.38 93 VAL A C 1
ATOM 748 O O . VAL A 1 93 ? -16.266 2.806 8.893 1.00 92.38 93 VAL A O 1
ATOM 751 N N . VAL A 1 94 ? -14.649 1.252 8.769 1.00 91.69 94 VAL A N 1
ATOM 752 C CA . VAL A 1 94 ? -15.241 0.314 9.741 1.00 91.69 94 VAL A CA 1
ATOM 753 C C . VAL A 1 94 ? -14.407 0.198 11.012 1.00 91.69 94 VAL A C 1
ATOM 755 O O . VAL A 1 94 ? -14.963 0.127 12.103 1.00 91.69 94 VAL A O 1
ATOM 758 N N . GLY A 1 95 ? -13.079 0.165 10.907 1.00 85.88 95 GLY A N 1
ATOM 759 C CA . GLY A 1 95 ? -12.194 -0.081 12.054 1.00 85.88 95 GLY A CA 1
ATOM 760 C C . GLY A 1 95 ? -12.124 1.060 13.065 1.00 85.88 95 GLY A C 1
ATOM 761 O O . GLY A 1 95 ? -11.955 0.814 14.266 1.00 85.88 95 GLY A O 1
ATOM 762 N N . ARG A 1 96 ? -12.302 2.300 12.606 1.00 83.75 96 ARG A N 1
ATOM 763 C CA . ARG A 1 96 ? -12.314 3.492 13.449 1.00 83.75 96 ARG A CA 1
ATOM 764 C C . ARG A 1 96 ? -13.602 3.537 14.271 1.00 83.75 96 ARG A C 1
ATOM 766 O O . ARG A 1 96 ? -14.682 3.777 13.740 1.00 83.75 96 ARG A O 1
ATOM 773 N N . LYS A 1 97 ? -13.485 3.344 15.586 1.00 81.62 97 LYS A N 1
ATOM 774 C CA . LYS A 1 97 ? -14.612 3.543 16.500 1.00 81.62 97 LYS A CA 1
ATOM 775 C C . LYS A 1 97 ? -14.782 5.042 16.745 1.00 81.62 97 LYS A C 1
ATOM 777 O O . LYS A 1 97 ? -13.879 5.692 17.277 1.00 81.62 97 LYS A O 1
ATOM 782 N N . ASN A 1 98 ? -15.906 5.586 16.292 1.00 69.88 98 ASN A N 1
ATOM 783 C CA . ASN A 1 98 ? -16.327 6.942 16.619 1.00 69.88 98 ASN A CA 1
ATOM 784 C C . ASN A 1 98 ? -17.060 6.847 17.959 1.00 69.88 98 ASN A C 1
ATOM 786 O O . ASN A 1 98 ? -18.201 6.395 17.995 1.00 69.88 98 ASN A O 1
ATOM 790 N N . ASN A 1 99 ? -16.353 7.156 19.046 1.00 59.75 99 ASN A N 1
ATOM 791 C CA . ASN A 1 99 ? -16.980 7.398 20.345 1.00 59.75 99 ASN A CA 1
ATOM 792 C C . ASN A 1 99 ? -17.566 8.808 20.364 1.00 59.75 99 ASN A C 1
ATOM 794 O O . ASN A 1 99 ? -16.873 9.714 19.843 1.00 59.75 99 ASN A O 1
#

Sequence (99 aa):
MGINFSSTPFYYLLTIYYLAAKAKKKSAKGEITLEELLHVNWSLIAPILILQFILTITALISCIKQGDTNGPKWLWILLILFISLFGPILYFVVGRKNN

Secondary structure (DSSP, 8-state):
----GGG-HHHHHHH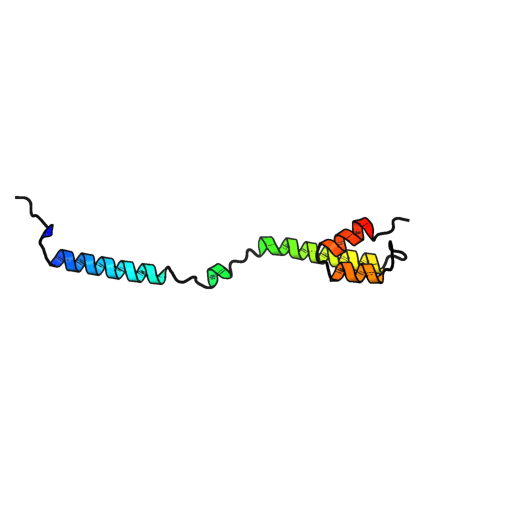HHHHHHHHHHHHTT-S--HHHHT---HHHHHHHHHHHHHHHHHHHHHHHH-S-BSB-HHHHHHHHHHSTTHHHHHIIIIIB---

pLDDT: mean 82.4, std 12.89, range [46.25, 96.44]

Radius of gyration: 32.76 Å; chains: 1; bounding box: 36×19×104 Å